Protein AF-A0A6B3I5W3-F1 (afdb_monomer_lite)

pLDDT: mean 89.52, std 14.0, range [46.78, 98.38]

Radius of gyration: 14.21 Å; chains: 1; bounding box: 48×16×28 Å

Sequence (63 aa):
MSRLLHRDDAPPVPANELFVRSADGSRIHVELHGPEDAPAVVLAHGWTCNTHFWAAQIRDLAA

Foldseek 3Di:
DDPPPPCPLPADDAPDWDWDADPVRDTDIDGHAADPPDDDDDDDDDPPDDPSVCRVVSVVVRD

Structure (mmCIF, N/CA/C/O backbone):
data_AF-A0A6B3I5W3-F1
#
_entry.id   AF-A0A6B3I5W3-F1
#
loop_
_atom_site.group_PDB
_atom_site.id
_atom_site.type_symbol
_atom_site.label_atom_id
_atom_site.label_alt_id
_atom_site.label_comp_id
_atom_site.label_asym_id
_atom_site.label_entity_id
_atom_site.label_seq_id
_atom_site.pdbx_PDB_ins_code
_atom_site.Cartn_x
_atom_site.Cartn_y
_atom_site.Cartn_z
_atom_site.occupancy
_atom_site.B_iso_or_equiv
_atom_site.auth_seq_id
_atom_site.auth_comp_id
_atom_site.auth_asym_id
_atom_site.auth_atom_id
_atom_site.pdbx_PDB_model_num
ATOM 1 N N . MET A 1 1 ? 35.879 -5.248 -0.772 1.00 46.78 1 MET A N 1
ATOM 2 C CA . MET A 1 1 ? 35.077 -4.182 -0.131 1.00 46.78 1 MET A CA 1
ATOM 3 C C . MET A 1 1 ? 34.644 -3.190 -1.205 1.00 46.78 1 MET A C 1
ATOM 5 O O . MET A 1 1 ? 35.438 -2.951 -2.102 1.00 46.78 1 MET A O 1
ATOM 9 N N . SER A 1 2 ? 33.422 -2.648 -1.115 1.00 54.25 2 SER A N 1
ATOM 10 C CA . SER A 1 2 ? 32.832 -1.630 -2.016 1.00 54.25 2 SER A CA 1
ATOM 11 C C . SER A 1 2 ? 32.112 -2.106 -3.298 1.00 54.25 2 SER A C 1
ATOM 13 O O . SER A 1 2 ? 32.444 -1.687 -4.400 1.00 54.25 2 SER A O 1
ATOM 15 N N . ARG A 1 3 ? 31.081 -2.960 -3.179 1.00 54.88 3 ARG A N 1
ATOM 16 C CA . ARG A 1 3 ? 30.060 -3.123 -4.249 1.00 54.88 3 ARG A CA 1
ATOM 17 C C . ARG A 1 3 ? 28.611 -2.942 -3.761 1.00 54.88 3 ARG A C 1
ATOM 19 O O . ARG A 1 3 ? 27.681 -3.135 -4.525 1.00 54.88 3 ARG A O 1
ATOM 26 N N . LEU A 1 4 ? 28.413 -2.547 -2.499 1.00 57.44 4 LEU A N 1
ATOM 27 C CA . LEU A 1 4 ? 27.090 -2.419 -1.863 1.00 57.44 4 LEU A CA 1
ATOM 28 C C . LEU A 1 4 ? 26.515 -0.989 -1.876 1.00 57.44 4 LEU A C 1
ATOM 30 O O . LEU A 1 4 ? 25.557 -0.721 -1.166 1.00 57.44 4 LEU A O 1
ATOM 34 N N . LEU A 1 5 ? 27.094 -0.058 -2.641 1.00 55.31 5 LEU A N 1
ATOM 35 C CA . LEU A 1 5 ? 26.700 1.359 -2.600 1.00 55.31 5 LEU A CA 1
ATOM 36 C C . LEU A 1 5 ? 26.296 1.944 -3.959 1.00 55.31 5 LEU A C 1
ATOM 38 O O . LEU A 1 5 ? 26.224 3.163 -4.080 1.00 55.31 5 LEU A O 1
ATOM 42 N N . HIS A 1 6 ? 26.004 1.124 -4.976 1.00 54.19 6 HIS A N 1
ATOM 43 C CA . HIS A 1 6 ? 25.274 1.657 -6.130 1.00 54.19 6 HIS A CA 1
ATOM 44 C C . HIS A 1 6 ? 23.781 1.647 -5.808 1.00 54.19 6 HIS A C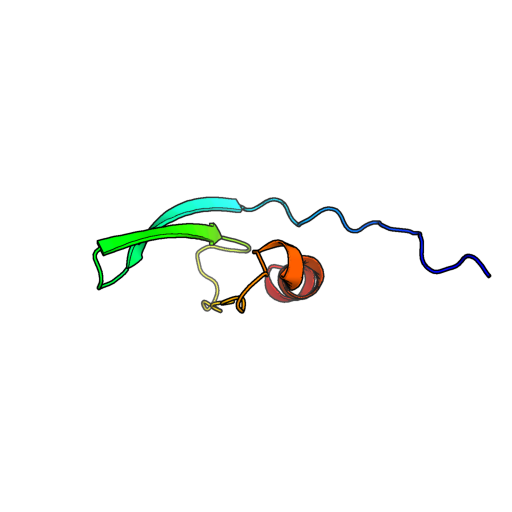 1
ATOM 46 O O . HIS A 1 6 ? 23.061 0.686 -6.067 1.00 54.19 6 HIS A O 1
ATOM 52 N N . ARG A 1 7 ? 23.371 2.697 -5.103 1.00 59.78 7 ARG A N 1
ATOM 53 C CA . ARG A 1 7 ? 21.992 3.008 -4.770 1.00 59.78 7 ARG A CA 1
ATOM 54 C C . ARG A 1 7 ? 21.380 3.777 -5.942 1.00 59.78 7 ARG A C 1
ATOM 56 O O . ARG A 1 7 ? 21.316 4.998 -5.921 1.00 59.78 7 ARG A O 1
ATOM 63 N N . ASP A 1 8 ? 20.925 3.038 -6.948 1.00 60.94 8 ASP A N 1
ATOM 64 C CA . ASP A 1 8 ? 19.836 3.494 -7.825 1.00 60.94 8 ASP A CA 1
ATOM 65 C C . ASP A 1 8 ? 18.493 3.183 -7.129 1.00 60.94 8 ASP A C 1
ATOM 67 O O . ASP A 1 8 ? 17.597 2.550 -7.682 1.00 60.94 8 ASP A O 1
ATOM 71 N N . ASP A 1 9 ? 18.387 3.514 -5.839 1.00 66.12 9 ASP A N 1
ATOM 72 C CA . ASP A 1 9 ? 17.347 3.019 -4.932 1.00 66.12 9 ASP A CA 1
ATOM 73 C C . ASP A 1 9 ? 16.321 4.084 -4.547 1.00 66.12 9 ASP A C 1
ATOM 75 O O . ASP A 1 9 ? 15.583 3.903 -3.576 1.00 66.12 9 ASP A O 1
ATOM 79 N N . ALA A 1 10 ? 16.255 5.173 -5.319 1.00 77.75 10 ALA A N 1
ATOM 80 C CA . ALA A 1 10 ? 15.186 6.143 -5.175 1.00 77.75 10 ALA A CA 1
ATOM 81 C C . ALA A 1 10 ? 13.835 5.395 -5.193 1.00 77.75 10 ALA A C 1
ATOM 83 O O . ALA A 1 10 ? 13.616 4.538 -6.065 1.00 77.75 10 ALA A O 1
ATOM 84 N N . PRO A 1 11 ? 12.950 5.658 -4.216 1.00 84.38 11 PRO A N 1
ATOM 85 C CA . PRO A 1 11 ? 11.614 5.089 -4.225 1.00 84.38 11 PRO A CA 1
ATOM 86 C C . PRO A 1 11 ? 10.922 5.423 -5.552 1.00 84.38 11 PRO A C 1
ATOM 88 O O . PRO A 1 11 ? 11.088 6.543 -6.048 1.00 84.38 11 PRO A O 1
ATOM 91 N N . PRO A 1 12 ? 10.166 4.483 -6.143 1.00 91.81 12 PRO A N 1
ATOM 92 C CA . PRO A 1 12 ? 9.312 4.790 -7.281 1.00 91.81 12 PRO A CA 1
ATOM 93 C C . PRO A 1 12 ? 8.397 5.968 -6.947 1.00 91.81 12 PRO A C 1
ATOM 95 O O . PRO A 1 12 ? 7.861 6.045 -5.842 1.00 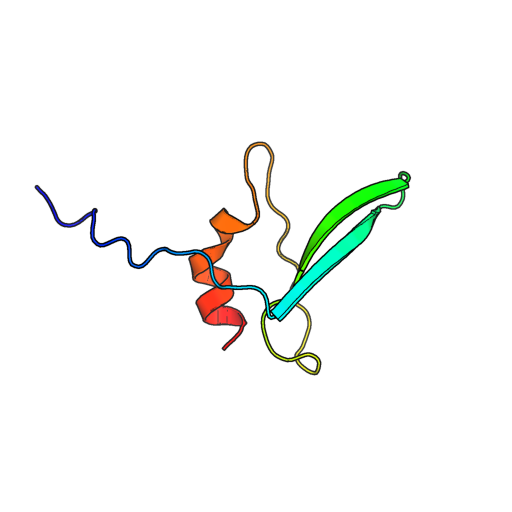91.81 12 PRO A O 1
ATOM 98 N N . VAL A 1 1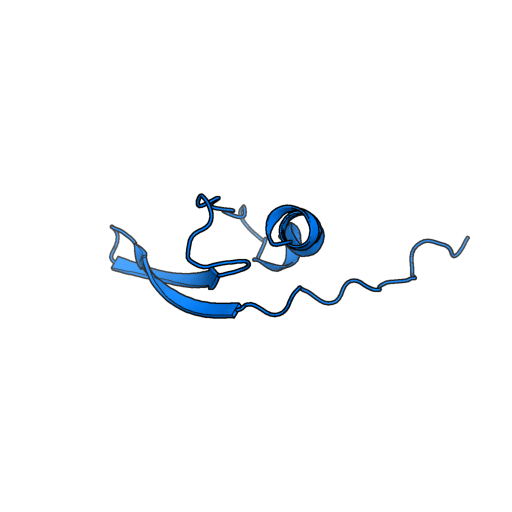3 ? 8.233 6.892 -7.892 1.00 94.38 13 VAL A N 1
ATOM 99 C CA . VAL A 1 13 ? 7.293 8.001 -7.724 1.00 94.38 13 VAL A CA 1
ATOM 100 C C . VAL A 1 13 ? 5.880 7.443 -7.897 1.00 94.38 13 VAL A C 1
ATOM 102 O O . VAL A 1 13 ? 5.618 6.826 -8.933 1.00 94.38 13 VAL A O 1
ATOM 105 N N . PRO A 1 14 ? 4.973 7.642 -6.927 1.00 96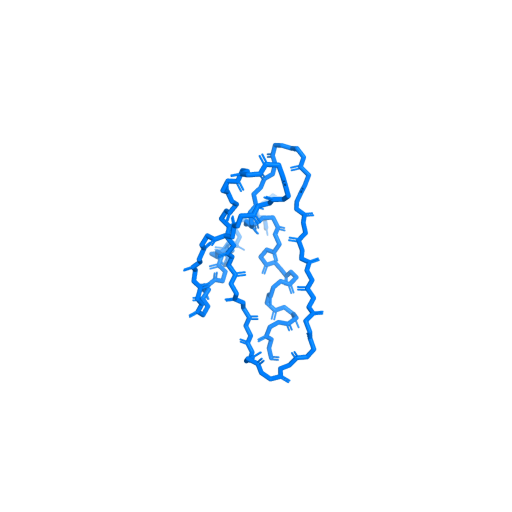.06 14 PRO A N 1
ATOM 106 C CA . PRO A 1 14 ? 3.609 7.157 -7.047 1.00 96.06 14 PRO A CA 1
ATOM 107 C C . PRO A 1 14 ? 2.864 7.866 -8.178 1.00 96.06 14 PRO A C 1
ATOM 109 O O . PRO A 1 14 ? 3.043 9.063 -8.408 1.00 96.06 14 PRO A O 1
ATOM 112 N N . ALA A 1 15 ? 1.982 7.133 -8.855 1.00 95.94 15 ALA A N 1
ATOM 113 C CA . ALA A 1 15 ? 1.059 7.712 -9.828 1.00 95.94 15 ALA A CA 1
ATOM 114 C C . ALA A 1 15 ? -0.002 8.581 -9.135 1.00 95.94 15 ALA A C 1
ATOM 116 O O . ALA A 1 15 ? -0.461 9.578 -9.692 1.00 95.94 15 ALA A O 1
ATOM 117 N N . ASN A 1 16 ? -0.380 8.210 -7.909 1.00 96.81 16 ASN A N 1
ATOM 118 C CA . ASN A 1 16 ? -1.271 8.989 -7.062 1.00 96.81 16 ASN A CA 1
ATOM 119 C C . ASN A 1 16 ? -0.958 8.753 -5.579 1.00 96.81 16 ASN A C 1
ATOM 121 O O . ASN A 1 16 ? -0.555 7.662 -5.180 1.00 96.81 16 ASN A O 1
ATOM 125 N N . GLU A 1 17 ? -1.205 9.763 -4.756 1.00 97.31 17 GLU A N 1
ATOM 126 C CA . GLU A 1 17 ? -1.012 9.729 -3.312 1.00 97.31 17 GLU A CA 1
ATOM 127 C C . GLU A 1 17 ? -2.285 10.239 -2.635 1.00 97.31 17 GLU A C 1
ATOM 129 O O . GLU A 1 17 ? -2.806 11.307 -2.966 1.00 97.31 17 GLU A O 1
ATOM 134 N N . LEU A 1 18 ? -2.818 9.461 -1.695 1.00 97.69 18 LEU A N 1
ATOM 135 C CA . LEU A 1 18 ? -4.085 9.765 -1.042 1.00 97.69 18 LEU A CA 1
ATOM 136 C C . LEU A 1 18 ? -4.099 9.347 0.428 1.00 97.69 18 LEU A C 1
ATOM 138 O O . LEU A 1 18 ? -3.235 8.626 0.921 1.00 97.69 18 LEU A O 1
ATOM 142 N N . PHE A 1 19 ? -5.139 9.792 1.131 1.00 98.38 19 PHE A N 1
ATOM 143 C CA . PHE A 1 19 ? -5.468 9.290 2.458 1.00 98.38 19 PHE A CA 1
ATOM 144 C C . PHE A 1 19 ? -6.759 8.487 2.415 1.00 98.38 19 PHE A C 1
ATOM 146 O O . PHE A 1 19 ? -7.778 8.970 1.922 1.00 98.38 19 PHE A O 1
ATOM 153 N N . VAL A 1 20 ? -6.739 7.308 3.026 1.00 97.12 20 VAL A N 1
ATOM 154 C CA . VAL A 1 20 ? -7.937 6.503 3.283 1.00 97.12 20 VAL A CA 1
ATOM 155 C C . VAL A 1 20 ? -8.263 6.510 4.773 1.00 97.12 20 VAL A C 1
ATOM 157 O O . VAL A 1 20 ? -7.404 6.776 5.618 1.00 97.12 20 VAL A O 1
ATOM 160 N N . ARG A 1 21 ? -9.526 6.249 5.113 1.00 98.25 21 ARG A N 1
ATOM 161 C CA . ARG A 1 21 ? -9.955 6.067 6.503 1.00 98.25 21 ARG A CA 1
ATOM 162 C C . ARG A 1 21 ? -10.086 4.581 6.796 1.00 98.25 21 ARG A C 1
ATOM 164 O O . ARG A 1 21 ? -10.811 3.881 6.098 1.00 98.25 21 ARG A O 1
ATOM 171 N N . SER A 1 22 ? -9.389 4.130 7.829 1.00 95.94 22 SER A N 1
ATOM 172 C CA . SER A 1 22 ? -9.542 2.792 8.390 1.00 95.94 22 SER A CA 1
ATOM 173 C C . SER A 1 22 ? -10.865 2.671 9.155 1.00 95.94 22 SER A C 1
ATOM 175 O O . SER A 1 22 ? -11.504 3.673 9.485 1.00 95.94 22 SER A O 1
ATOM 177 N N . ALA A 1 23 ? -11.282 1.437 9.439 1.00 97.69 23 ALA A N 1
ATOM 178 C CA . ALA A 1 23 ? -12.516 1.136 10.164 1.00 97.69 23 ALA A CA 1
ATOM 179 C C . ALA A 1 23 ? -12.555 1.754 11.577 1.00 97.69 23 ALA A C 1
ATOM 181 O O . ALA A 1 23 ? -13.627 2.075 12.080 1.00 97.69 23 ALA A O 1
ATOM 182 N N . ASP A 1 24 ? -11.392 1.963 12.196 1.00 97.69 24 ASP A N 1
ATOM 183 C CA . ASP A 1 24 ? -11.225 2.640 13.491 1.00 97.69 24 ASP A CA 1
ATOM 184 C C . ASP A 1 24 ? -11.217 4.179 13.383 1.00 97.69 24 ASP A C 1
ATO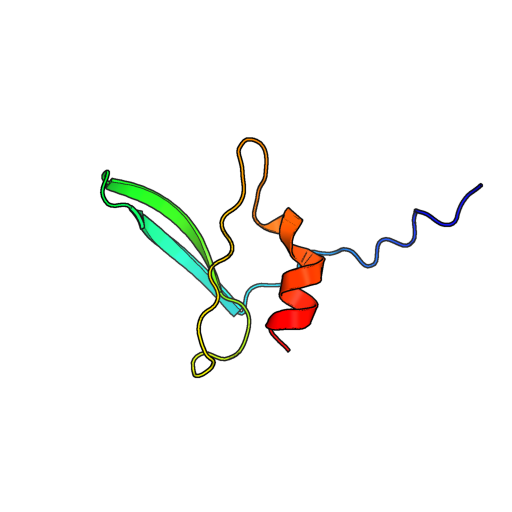M 186 O O . ASP A 1 24 ? -11.045 4.883 14.376 1.00 97.69 24 ASP A O 1
ATOM 190 N N . GLY A 1 25 ? -11.398 4.720 12.176 1.00 98.19 25 GLY A N 1
ATOM 191 C CA . GLY A 1 25 ? -11.372 6.153 11.893 1.00 98.19 25 GLY A CA 1
ATOM 192 C C . GLY A 1 25 ? -9.975 6.729 11.649 1.00 98.19 25 GLY A C 1
ATOM 193 O O . GLY A 1 25 ? -9.876 7.900 11.256 1.00 98.19 25 GLY A O 1
ATOM 194 N N . SER A 1 26 ? -8.912 5.935 11.818 1.00 97.69 26 SER A N 1
ATOM 195 C CA . SER A 1 26 ? -7.533 6.363 11.577 1.00 97.69 26 SER A CA 1
ATOM 196 C C . SER A 1 26 ? -7.325 6.760 10.115 1.00 97.69 26 SER A C 1
ATOM 198 O O . SER A 1 26 ? -7.822 6.106 9.195 1.00 97.69 26 SER A O 1
ATOM 200 N N . ARG A 1 27 ? -6.576 7.844 9.883 1.00 98.31 27 ARG A N 1
ATOM 201 C CA . ARG A 1 27 ? -6.152 8.249 8.535 1.00 98.31 27 ARG A CA 1
ATOM 202 C C . ARG A 1 27 ? -4.885 7.494 8.153 1.00 98.31 27 ARG A C 1
ATOM 204 O O . ARG A 1 27 ? -3.886 7.606 8.855 1.00 98.31 27 ARG A O 1
ATOM 211 N N . ILE A 1 28 ? -4.921 6.793 7.027 1.00 97.12 28 ILE A N 1
ATOM 212 C CA . ILE A 1 28 ? -3.791 6.033 6.488 1.00 97.12 28 ILE A CA 1
ATOM 213 C C . ILE A 1 28 ? -3.341 6.695 5.192 1.00 97.12 28 ILE A C 1
ATOM 215 O O . ILE A 1 28 ? -4.163 6.968 4.319 1.00 97.12 28 ILE A O 1
ATOM 219 N N . HIS A 1 29 ? -2.047 6.977 5.096 1.00 97.50 29 HIS A N 1
ATOM 220 C CA . HIS A 1 29 ? -1.394 7.400 3.861 1.00 97.50 29 HIS A CA 1
ATOM 221 C C . HIS A 1 29 ? -1.246 6.204 2.915 1.00 97.50 29 HIS A C 1
ATOM 223 O O . HIS A 1 29 ? -0.871 5.117 3.355 1.00 97.50 29 HIS A O 1
ATOM 229 N N . VAL A 1 30 ? -1.594 6.394 1.644 1.00 97.56 30 VAL A N 1
ATOM 230 C CA . VAL A 1 30 ? -1.564 5.357 0.610 1.00 97.56 30 VAL A CA 1
ATOM 231 C C . VAL A 1 30 ? -0.969 5.938 -0.664 1.00 97.56 30 VAL A C 1
ATOM 233 O O . VAL A 1 30 ? -1.347 7.022 -1.105 1.00 97.56 30 VAL A O 1
ATOM 236 N N . GLU A 1 31 ? -0.088 5.165 -1.281 1.00 97.81 31 GLU A N 1
ATOM 237 C CA . GLU A 1 31 ? 0.471 5.420 -2.602 1.00 97.81 31 GLU A CA 1
ATOM 238 C C . GLU A 1 31 ? -0.091 4.400 -3.597 1.00 97.81 31 GLU A C 1
ATOM 240 O O . GLU A 1 31 ? -0.142 3.204 -3.299 1.00 97.81 31 GLU A O 1
ATOM 245 N N . LEU A 1 32 ? -0.497 4.863 -4.779 1.00 97.31 32 LEU A N 1
ATOM 246 C CA . LEU A 1 32 ? -0.909 4.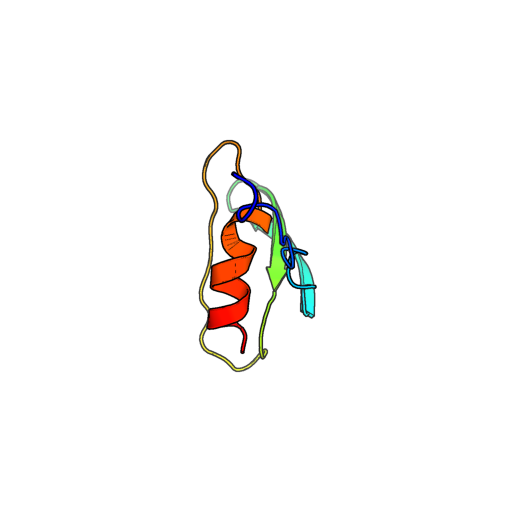018 -5.897 1.00 97.31 32 LEU A CA 1
ATOM 247 C C . LEU A 1 32 ? 0.191 4.002 -6.956 1.00 97.31 32 LEU A C 1
ATOM 249 O O . LEU A 1 32 ? 0.693 5.051 -7.365 1.00 97.31 32 LEU A O 1
ATOM 253 N N . HIS A 1 33 ? 0.529 2.800 -7.413 1.00 97.06 33 HIS A N 1
ATOM 254 C CA . HIS A 1 33 ? 1.560 2.537 -8.412 1.00 97.06 33 HIS A CA 1
ATOM 255 C C . HIS A 1 33 ? 0.983 1.625 -9.500 1.00 97.06 33 HIS A C 1
ATOM 257 O O . HIS A 1 33 ? 0.261 0.682 -9.178 1.00 97.06 33 HIS A O 1
ATOM 263 N N . GLY A 1 34 ? 1.320 1.891 -10.763 1.00 95.31 34 GLY A N 1
ATOM 264 C CA . GLY A 1 34 ? 0.861 1.108 -11.917 1.00 95.31 34 GLY A CA 1
ATOM 265 C C . GLY A 1 34 ? -0.469 1.583 -12.534 1.00 95.31 34 GLY A C 1
ATOM 266 O O . GLY A 1 34 ? -1.007 2.616 -12.121 1.00 95.31 34 GLY A O 1
ATOM 267 N N . PRO A 1 35 ? -0.976 0.870 -13.559 1.00 94.75 35 PRO A N 1
ATOM 268 C CA . PRO A 1 35 ? -2.203 1.223 -14.281 1.00 94.75 35 PRO A CA 1
ATOM 269 C C . PRO A 1 35 ? -3.473 1.107 -13.424 1.00 94.75 35 PRO A C 1
ATOM 271 O O . PRO A 1 35 ? -3.598 0.200 -12.605 1.00 94.75 35 PRO A O 1
ATOM 274 N N . GLU A 1 36 ? -4.450 1.991 -13.653 1.00 92.31 36 GLU A N 1
ATOM 275 C CA . GLU A 1 36 ? -5.720 2.022 -12.904 1.00 92.31 36 GLU A CA 1
ATOM 276 C C . GLU A 1 36 ? -6.606 0.786 -13.154 1.00 92.31 36 GLU A C 1
ATOM 278 O O . GLU A 1 36 ? -7.374 0.385 -12.281 1.00 92.31 36 GLU A O 1
ATOM 283 N N . ASP A 1 37 ? -6.492 0.160 -14.327 1.00 94.31 37 ASP A N 1
ATOM 284 C CA . ASP A 1 37 ? -7.295 -0.986 -14.764 1.00 94.31 37 ASP A CA 1
ATOM 285 C C . ASP A 1 37 ? -6.628 -2.355 -14.516 1.00 94.31 37 ASP A C 1
ATOM 287 O O . ASP A 1 37 ? -7.193 -3.397 -14.866 1.00 94.31 37 ASP A O 1
ATOM 291 N N . ALA A 1 38 ? -5.455 -2.380 -13.875 1.00 94.62 38 ALA A N 1
ATOM 292 C CA . ALA A 1 38 ? -4.754 -3.609 -13.511 1.00 94.62 38 ALA A CA 1
ATOM 293 C C . ALA A 1 38 ? -5.336 -4.273 -12.237 1.00 94.62 38 ALA A C 1
ATOM 295 O O . ALA A 1 38 ? -5.920 -3.601 -11.382 1.00 94.62 38 ALA A O 1
ATOM 296 N N . PRO A 1 39 ? -5.167 -5.600 -12.045 1.00 96.44 39 PRO A N 1
ATOM 297 C CA . PRO A 1 39 ? -5.541 -6.261 -10.796 1.00 96.44 39 PRO A CA 1
ATOM 298 C C . PRO A 1 39 ? -4.816 -5.668 -9.579 1.00 96.44 39 PRO A C 1
ATOM 300 O O . PRO A 1 39 ? -3.594 -5.538 -9.571 1.00 96.44 39 PRO A O 1
ATOM 303 N N . ALA A 1 40 ? -5.563 -5.367 -8.516 1.00 96.31 40 ALA A N 1
ATOM 304 C CA . ALA A 1 40 ? -5.003 -4.731 -7.328 1.00 96.31 40 ALA A CA 1
ATOM 305 C C . ALA A 1 40 ? -4.160 -5.691 -6.467 1.00 96.31 40 ALA A C 1
ATOM 307 O O . ALA A 1 40 ? -4.607 -6.783 -6.103 1.00 96.31 40 ALA A O 1
ATOM 308 N N . VAL A 1 41 ? -2.979 -5.225 -6.046 1.00 97.25 41 VAL A N 1
ATOM 309 C CA . VAL A 1 41 ? -2.137 -5.842 -5.008 1.00 97.25 41 VAL A CA 1
ATOM 310 C C . VAL A 1 41 ? -1.951 -4.839 -3.871 1.00 97.25 41 VAL A C 1
ATOM 312 O O . VAL A 1 41 ? -1.546 -3.704 -4.102 1.00 97.25 41 VAL A O 1
ATOM 315 N N . VAL A 1 42 ? -2.229 -5.250 -2.631 1.00 96.94 42 VAL A N 1
ATOM 316 C CA . VAL A 1 42 ? -2.075 -4.390 -1.446 1.00 96.94 42 VAL A CA 1
ATOM 317 C C . VAL A 1 42 ? -0.818 -4.783 -0.679 1.00 96.94 42 VAL A C 1
ATOM 319 O O . VAL A 1 42 ? -0.719 -5.898 -0.167 1.00 96.94 42 VAL A O 1
ATOM 322 N N . LEU A 1 43 ? 0.128 -3.850 -0.562 1.00 97.44 43 LEU A N 1
ATOM 323 C CA . LEU A 1 43 ? 1.340 -4.009 0.240 1.00 97.44 43 LEU A CA 1
ATOM 324 C C . LEU A 1 43 ? 1.170 -3.287 1.582 1.00 97.44 43 LEU A C 1
ATOM 326 O O . LEU A 1 43 ? 1.124 -2.061 1.638 1.00 97.44 43 LEU A O 1
ATOM 330 N N . ALA A 1 44 ? 1.092 -4.046 2.676 1.00 96.62 44 ALA A N 1
ATOM 331 C CA . ALA A 1 44 ? 1.001 -3.513 4.035 1.00 96.62 44 ALA A CA 1
ATOM 332 C C . ALA A 1 44 ? 2.320 -3.754 4.778 1.00 96.62 44 ALA A C 1
ATOM 334 O O . ALA A 1 44 ? 2.795 -4.885 4.872 1.00 96.62 44 ALA A O 1
ATOM 335 N N . HIS A 1 45 ? 2.937 -2.690 5.287 1.00 95.94 45 HIS A N 1
ATOM 336 C CA . HIS A 1 45 ? 4.211 -2.797 5.994 1.00 95.94 45 HIS A CA 1
ATOM 337 C C . HIS A 1 45 ? 4.028 -3.193 7.471 1.00 95.94 45 HIS A C 1
ATOM 339 O O . HIS A 1 45 ? 2.955 -3.044 8.055 1.00 95.94 45 HIS A O 1
ATOM 345 N N . GLY A 1 46 ? 5.107 -3.675 8.091 1.00 94.88 46 GLY A N 1
ATOM 346 C CA . GLY A 1 46 ? 5.143 -3.993 9.520 1.00 94.88 46 GLY A CA 1
ATOM 347 C C . GLY A 1 46 ? 5.437 -2.784 10.414 1.00 94.88 46 GLY A C 1
ATOM 348 O O . GLY A 1 46 ? 5.637 -1.657 9.950 1.00 94.88 46 GLY A O 1
ATOM 349 N N . TRP A 1 47 ? 5.511 -3.033 11.722 1.00 94.00 47 TRP A N 1
ATOM 350 C CA . TRP A 1 47 ? 5.944 -2.033 12.700 1.00 94.00 47 TRP A CA 1
ATOM 351 C C . TRP A 1 47 ? 7.362 -1.539 12.368 1.00 94.00 47 TRP A C 1
ATOM 353 O O . TRP A 1 47 ? 8.212 -2.321 11.948 1.00 94.00 47 TRP A O 1
ATOM 363 N N . THR A 1 48 ? 7.616 -0.240 12.551 1.00 95.94 48 THR A N 1
ATOM 364 C CA . THR A 1 48 ? 8.888 0.455 12.248 1.00 95.94 48 THR A CA 1
ATOM 365 C C . THR A 1 48 ? 9.280 0.545 10.764 1.00 95.94 48 THR A C 1
ATOM 367 O O . THR A 1 48 ? 10.364 1.030 10.453 1.00 95.94 48 THR A O 1
ATOM 370 N N . CYS A 1 49 ? 8.393 0.147 9.847 1.00 95.06 49 CYS A N 1
ATOM 371 C CA . CYS A 1 49 ? 8.592 0.252 8.397 1.00 95.06 49 CYS A CA 1
ATOM 372 C C . CYS A 1 49 ? 7.759 1.397 7.783 1.00 95.06 49 CYS A C 1
ATOM 374 O O . CYS A 1 49 ? 6.925 1.998 8.460 1.00 95.06 49 CYS A O 1
ATOM 376 N N . ASN A 1 50 ? 7.976 1.679 6.494 1.00 94.12 50 ASN A N 1
ATOM 377 C CA . ASN A 1 50 ? 7.162 2.580 5.667 1.00 94.12 50 ASN A CA 1
ATOM 378 C C . ASN A 1 50 ? 7.078 2.056 4.215 1.00 94.12 50 ASN A C 1
ATOM 380 O O . ASN A 1 50 ? 7.600 0.978 3.921 1.00 94.12 50 ASN A O 1
ATOM 384 N N . THR A 1 51 ? 6.439 2.801 3.307 1.00 94.00 51 THR A N 1
ATOM 385 C CA . THR A 1 51 ? 6.249 2.408 1.894 1.00 94.00 51 THR A CA 1
ATOM 386 C C . THR A 1 51 ? 7.561 2.136 1.150 1.00 94.00 51 THR A C 1
ATOM 388 O O . THR A 1 51 ? 7.607 1.241 0.307 1.00 94.00 51 THR A O 1
ATOM 391 N N . HIS A 1 52 ? 8.666 2.801 1.513 1.00 91.94 52 HIS A N 1
ATOM 392 C CA . HIS A 1 52 ? 9.952 2.655 0.820 1.00 91.94 52 HIS A CA 1
ATOM 393 C C . HIS A 1 52 ? 10.552 1.245 0.930 1.00 91.94 52 HIS A C 1
ATOM 395 O O . HIS A 1 52 ? 11.372 0.867 0.092 1.00 91.94 52 HIS A O 1
ATOM 401 N N . PHE A 1 53 ? 10.146 0.442 1.922 1.00 92.69 53 PHE A N 1
ATOM 402 C CA . PHE A 1 53 ? 10.582 -0.957 2.035 1.00 92.69 53 PHE A CA 1
ATOM 403 C C . PHE A 1 53 ? 10.204 -1.801 0.811 1.00 92.69 53 PHE A C 1
ATOM 405 O O . PHE A 1 53 ? 10.855 -2.809 0.540 1.00 92.69 53 PHE A O 1
ATOM 412 N N . TRP A 1 54 ? 9.184 -1.375 0.065 1.00 94.94 54 TRP A N 1
ATOM 413 C CA . TRP A 1 54 ? 8.658 -2.085 -1.093 1.00 94.94 54 TRP A CA 1
ATOM 414 C C . TRP A 1 54 ? 9.210 -1.592 -2.432 1.00 94.94 54 TRP A C 1
ATOM 416 O O . TRP A 1 54 ? 8.715 -2.010 -3.473 1.00 94.94 54 TRP A O 1
ATOM 426 N N . ALA A 1 55 ? 10.231 -0.727 -2.451 1.00 93.94 55 ALA A N 1
ATOM 427 C CA . ALA A 1 55 ? 10.720 -0.105 -3.686 1.00 93.94 55 ALA A CA 1
ATOM 428 C C . ALA A 1 55 ? 11.066 -1.118 -4.798 1.00 93.94 55 ALA A C 1
ATOM 430 O O . ALA A 1 55 ? 10.816 -0.848 -5.970 1.00 93.94 55 ALA A O 1
ATOM 431 N N . ALA A 1 56 ? 11.621 -2.285 -4.449 1.00 93.38 56 ALA A N 1
ATOM 432 C CA . ALA A 1 56 ? 11.915 -3.338 -5.423 1.00 93.38 56 ALA A CA 1
ATOM 433 C C . ALA A 1 56 ? 10.638 -4.015 -5.946 1.00 93.38 56 ALA A C 1
ATOM 435 O O . ALA A 1 56 ? 10.455 -4.119 -7.152 1.00 93.38 56 ALA A O 1
ATOM 436 N N . GLN A 1 57 ? 9.732 -4.403 -5.049 1.00 95.56 57 GLN A N 1
ATOM 437 C CA . GLN A 1 57 ? 8.466 -5.046 -5.398 1.00 95.56 57 GLN A CA 1
ATOM 438 C C . GLN A 1 57 ? 7.586 -4.125 -6.240 1.00 95.56 57 GLN A C 1
ATOM 440 O O . GLN A 1 57 ? 6.984 -4.578 -7.202 1.00 95.56 57 GLN A O 1
ATOM 445 N N . ILE A 1 58 ? 7.535 -2.834 -5.909 1.00 95.94 58 ILE A N 1
ATOM 446 C CA . ILE A 1 58 ? 6.778 -1.843 -6.674 1.00 95.94 58 ILE A CA 1
ATOM 447 C C . ILE A 1 58 ? 7.323 -1.743 -8.102 1.00 95.94 58 ILE A C 1
ATOM 449 O O . ILE A 1 58 ? 6.529 -1.759 -9.033 1.00 95.94 58 ILE A O 1
ATOM 453 N N . ARG A 1 59 ? 8.650 -1.703 -8.302 1.00 93.50 59 ARG A N 1
ATOM 454 C CA . ARG A 1 59 ? 9.234 -1.684 -9.658 1.00 93.50 59 ARG A CA 1
ATOM 455 C C . ARG A 1 59 ? 8.841 -2.903 -10.489 1.00 93.50 59 ARG A C 1
ATOM 457 O O . ARG A 1 59 ? 8.582 -2.749 -11.675 1.00 93.50 59 ARG A O 1
ATOM 464 N N . ASP A 1 60 ? 8.794 -4.078 -9.869 1.00 94.62 60 ASP A N 1
ATOM 465 C CA . ASP A 1 60 ? 8.487 -5.324 -10.574 1.00 94.62 60 ASP A CA 1
ATOM 466 C C . ASP A 1 60 ? 6.978 -5.501 -10.827 1.00 94.62 60 ASP A C 1
ATOM 468 O O . ASP A 1 60 ? 6.590 -6.077 -11.839 1.00 94.62 60 ASP A O 1
ATOM 472 N N . LEU A 1 61 ? 6.123 -5.028 -9.914 1.00 95.44 61 LEU A N 1
ATOM 473 C CA . LEU A 1 61 ? 4.668 -5.226 -9.971 1.00 95.44 61 LEU A CA 1
ATOM 474 C C . LEU A 1 61 ? 3.914 -4.108 -10.703 1.00 95.44 61 LEU A C 1
ATOM 476 O O . LEU A 1 61 ? 2.803 -4.351 -11.163 1.00 95.44 61 LEU A O 1
ATOM 480 N N . ALA A 1 62 ? 4.472 -2.897 -10.768 1.00 93.62 62 ALA A N 1
ATOM 481 C CA . ALA A 1 62 ? 3.812 -1.724 -11.353 1.00 93.62 62 ALA A CA 1
ATOM 482 C C . ALA A 1 62 ? 4.163 -1.474 -12.833 1.00 93.62 62 ALA A C 1
ATOM 484 O O . ALA A 1 62 ? 3.752 -0.447 -13.378 1.00 93.62 62 ALA A O 1
ATOM 485 N N . ALA A 1 63 ? 4.960 -2.361 -13.439 1.00 82.44 63 ALA A N 1
ATOM 486 C CA . ALA A 1 63 ? 5.404 -2.284 -14.831 1.00 82.44 63 ALA A CA 1
ATOM 487 C C . ALA A 1 63 ? 4.298 -2.615 -15.845 1.00 82.44 63 ALA A C 1
ATOM 489 O O . ALA A 1 63 ? 3.403 -3.428 -15.519 1.00 82.44 63 ALA A O 1
#

Secondary structure (DSSP, 8-state):
---S-----PPPPPSEEEEEE-TTS-EEEEEE-S-TTSPP------TT--GGGGHHHHHHH--